Protein AF-A0A350YQ64-F1 (afdb_monomer_lite)

Foldseek 3Di:
DPDDQDPEAEEEFEPVAPCVVQVVVQVVCVVVVHHYDYDYHYPDHPDPVRVVVSCVVVVVVPPD

Secondary structure (DSSP, 8-state):
------S-EEEEEETTS-THHHHHHHHHHHHTT--EEEEEETT--SSHHHHHHHHHHHHTTTT-

pLDDT: mean 91.9, std 13.95, range [42.06, 98.69]

Structure (mmCIF, N/CA/C/O backbone):
data_AF-A0A350YQ64-F1
#
_entry.id   AF-A0A350YQ64-F1
#
loop_
_atom_site.group_PDB
_atom_site.id
_atom_site.type_symbol
_atom_site.label_atom_id
_atom_site.label_alt_id
_atom_site.label_comp_id
_atom_site.label_asym_id
_atom_site.label_entity_id
_atom_site.label_seq_id
_atom_site.pdbx_PDB_ins_code
_atom_site.Cartn_x
_atom_site.Cartn_y
_atom_site.Cartn_z
_atom_site.occupancy
_atom_site.B_iso_or_equiv
_atom_site.auth_seq_id
_atom_site.auth_comp_id
_atom_site.auth_asym_id
_atom_site.auth_atom_id
_atom_site.pdbx_PDB_model_num
ATOM 1 N N . THR A 1 1 ? -15.305 15.050 20.755 1.00 42.06 1 THR A N 1
ATOM 2 C CA . THR A 1 1 ? -15.173 15.444 19.336 1.00 42.06 1 THR A CA 1
ATOM 3 C C . THR A 1 1 ? -14.955 14.189 18.505 1.00 42.06 1 THR A C 1
ATOM 5 O O . THR A 1 1 ? -13.829 13.780 18.272 1.00 42.06 1 THR A O 1
ATOM 8 N N . ASN A 1 2 ? -16.048 13.508 18.143 1.00 46.22 2 ASN A N 1
ATOM 9 C CA . ASN A 1 2 ? -16.027 12.289 17.324 1.00 46.22 2 ASN A CA 1
ATOM 10 C C . ASN A 1 2 ? -15.727 12.665 15.866 1.00 46.22 2 ASN A C 1
ATOM 12 O O . ASN A 1 2 ? -16.639 12.851 15.066 1.00 46.22 2 ASN A O 1
ATOM 16 N N . CYS A 1 3 ? -14.447 12.838 15.543 1.00 47.06 3 CYS A N 1
ATOM 17 C CA . CYS A 1 3 ? -13.987 12.974 14.168 1.00 47.06 3 CYS A CA 1
ATOM 18 C C . CYS A 1 3 ? -13.932 11.565 13.565 1.00 47.06 3 CYS A C 1
ATOM 20 O O . CYS A 1 3 ? -13.089 10.768 13.963 1.00 47.06 3 CYS A O 1
ATOM 22 N N . HIS A 1 4 ? -14.920 11.245 12.726 1.00 53.84 4 HIS A N 1
ATOM 23 C CA . HIS A 1 4 ? -15.018 10.096 11.817 1.00 53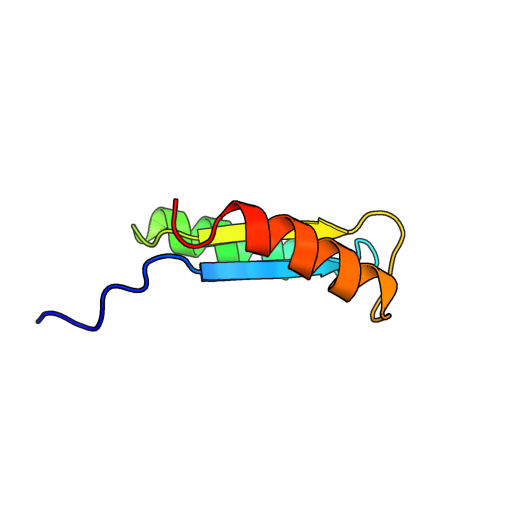.84 4 HIS A CA 1
ATOM 24 C C . HIS A 1 4 ? -13.937 9.018 12.000 1.00 53.84 4 HIS A C 1
ATOM 26 O O . HIS A 1 4 ? -12.854 9.103 11.428 1.00 53.84 4 HIS A O 1
ATOM 32 N N . LYS A 1 5 ? -14.249 7.993 12.802 1.00 58.50 5 LYS A N 1
ATOM 33 C CA . LYS A 1 5 ? -13.388 6.832 13.047 1.00 58.50 5 LYS A CA 1
ATOM 34 C C . LYS A 1 5 ? -13.137 6.114 11.713 1.00 58.50 5 LYS A C 1
ATOM 36 O O . LYS A 1 5 ? -13.975 5.331 11.274 1.00 58.50 5 LYS A O 1
ATOM 41 N N . SER A 1 6 ? -12.029 6.413 11.036 1.00 61.19 6 SER A N 1
ATOM 42 C CA . SER A 1 6 ? -11.586 5.633 9.883 1.00 61.19 6 SER A CA 1
ATOM 43 C C . SER A 1 6 ? -11.312 4.211 10.372 1.00 61.19 6 SER A C 1
ATOM 45 O O . SER A 1 6 ? -10.526 4.001 11.294 1.00 61.19 6 SER A O 1
ATOM 47 N N . GLY A 1 7 ? -12.021 3.229 9.809 1.00 84.19 7 GLY A N 1
ATOM 48 C CA . GLY A 1 7 ? -11.869 1.830 10.221 1.00 84.19 7 GLY A CA 1
ATOM 49 C C . GLY A 1 7 ? -10.462 1.290 9.943 1.00 84.19 7 GLY A C 1
ATOM 50 O O . GLY A 1 7 ? -9.960 0.470 10.708 1.00 84.19 7 GLY A O 1
ATOM 51 N N . LEU A 1 8 ? -9.819 1.789 8.881 1.00 92.25 8 LEU A N 1
ATOM 52 C CA . LEU A 1 8 ? -8.498 1.380 8.415 1.00 92.25 8 LEU A CA 1
ATOM 53 C C . LEU A 1 8 ? -7.907 2.451 7.481 1.00 92.25 8 LEU A C 1
ATOM 55 O O . LEU A 1 8 ? -8.609 2.969 6.614 1.00 92.25 8 LEU A O 1
ATOM 59 N N . ILE A 1 9 ? -6.614 2.742 7.619 1.00 95.19 9 ILE A N 1
ATOM 60 C CA . ILE A 1 9 ? -5.801 3.427 6.606 1.00 95.19 9 ILE A CA 1
ATOM 61 C C . ILE A 1 9 ? -4.879 2.389 5.965 1.00 95.19 9 ILE A C 1
ATOM 63 O O . ILE A 1 9 ? -4.109 1.735 6.660 1.00 95.19 9 ILE A O 1
ATOM 67 N N . PHE A 1 10 ? -4.928 2.247 4.644 1.00 97.06 10 PHE A N 1
ATOM 68 C CA . PHE A 1 10 ? -4.057 1.339 3.901 1.00 97.06 10 PHE A CA 1
ATOM 69 C C . PHE A 1 10 ? -3.165 2.134 2.950 1.00 97.06 10 PHE A C 1
ATOM 71 O O . PHE A 1 10 ? -3.654 2.935 2.154 1.00 97.06 10 PHE A O 1
ATOM 78 N N . LEU A 1 11 ? -1.857 1.916 3.034 1.00 97.88 11 LEU A N 1
ATOM 79 C CA . LEU A 1 11 ? -0.846 2.579 2.216 1.00 97.88 11 LEU A CA 1
ATOM 80 C C . LEU A 1 11 ? -0.071 1.513 1.441 1.00 97.88 11 LEU A C 1
ATOM 82 O O . LEU A 1 11 ? 0.285 0.479 1.999 1.00 97.88 11 LEU A O 1
ATOM 86 N N . SER A 1 12 ? 0.224 1.742 0.163 1.00 98.38 12 SER A N 1
ATOM 87 C CA . SER A 1 12 ? 1.034 0.787 -0.596 1.00 98.38 12 SER A CA 1
ATOM 88 C C . SER A 1 12 ? 1.853 1.423 -1.707 1.00 98.38 12 SER A C 1
ATOM 90 O O . SER A 1 12 ? 1.503 2.496 -2.193 1.00 98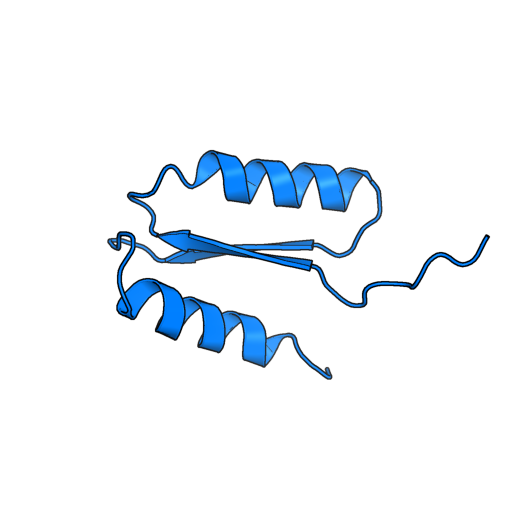.38 12 SER A O 1
ATOM 92 N N . CYS A 1 13 ? 2.939 0.756 -2.092 1.00 98.44 13 CYS A N 1
ATOM 93 C CA . CYS A 1 13 ? 3.801 1.130 -3.216 1.00 98.44 13 CYS A CA 1
ATOM 94 C C . CYS A 1 13 ? 4.627 -0.077 -3.691 1.00 98.44 13 CYS A C 1
ATOM 96 O O . CYS A 1 13 ? 4.627 -1.125 -3.046 1.00 98.44 13 CYS A O 1
ATOM 98 N N . GLY A 1 14 ? 5.327 0.055 -4.812 1.00 98.50 14 GLY A N 1
ATOM 99 C CA . GLY A 1 14 ? 6.343 -0.888 -5.269 1.00 98.50 14 GLY A CA 1
ATOM 100 C C . GLY A 1 14 ? 7.686 -0.683 -4.561 1.00 98.50 14 GLY A C 1
ATOM 101 O O . GLY A 1 14 ? 8.029 0.430 -4.157 1.00 98.50 14 GLY A O 1
ATOM 102 N N . SER A 1 15 ? 8.486 -1.746 -4.431 1.00 98.38 15 SER A N 1
ATOM 103 C CA . SER A 1 15 ? 9.780 -1.687 -3.728 1.00 98.38 15 SER A CA 1
ATOM 104 C C . SER A 1 15 ? 10.804 -0.747 -4.379 1.00 98.38 15 SER A C 1
ATOM 106 O O . SER A 1 15 ? 11.708 -0.256 -3.708 1.00 98.38 15 SER A O 1
ATOM 108 N N . PHE A 1 16 ? 10.634 -0.406 -5.659 1.00 98.00 16 PHE A N 1
ATOM 109 C CA . PHE A 1 16 ? 11.491 0.548 -6.367 1.00 98.00 16 PHE A CA 1
ATOM 110 C C . PHE A 1 16 ? 10.996 2.007 -6.305 1.00 98.00 16 PHE A C 1
ATOM 112 O O . PHE A 1 16 ? 11.587 2.877 -6.945 1.00 98.00 16 PHE A O 1
ATOM 119 N N . GLU A 1 17 ? 9.926 2.295 -5.556 1.00 95.94 17 GLU A N 1
ATOM 120 C CA . GLU A 1 17 ? 9.300 3.626 -5.460 1.00 95.94 17 GLU A CA 1
ATOM 121 C C . GLU A 1 17 ? 9.688 4.410 -4.191 1.00 95.94 17 GLU A C 1
ATOM 123 O O . GLU A 1 17 ? 9.016 5.379 -3.847 1.00 95.94 17 GLU A O 1
ATOM 128 N N . ARG A 1 18 ? 10.783 4.032 -3.511 1.00 96.38 18 ARG A N 1
ATOM 129 C CA . ARG A 1 18 ? 11.177 4.545 -2.177 1.00 96.38 18 ARG A CA 1
ATOM 130 C C . ARG A 1 18 ? 10.138 4.197 -1.097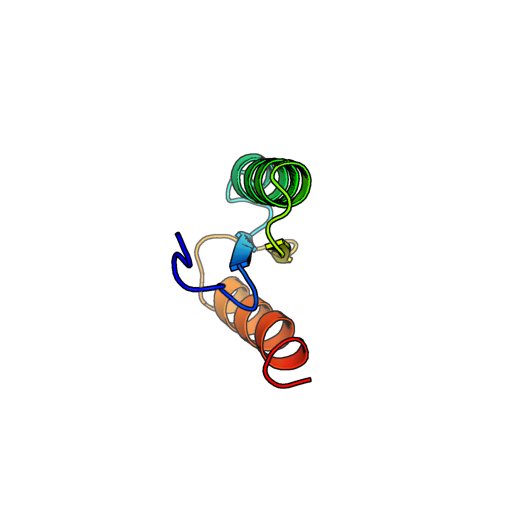 1.00 96.38 18 ARG A C 1
ATOM 132 O O . ARG A 1 18 ? 9.445 5.079 -0.575 1.00 96.38 18 ARG A O 1
ATOM 139 N N . PRO A 1 19 ? 9.992 2.900 -0.770 1.00 97.31 19 PRO A N 1
ATOM 140 C CA . PRO A 1 19 ? 8.934 2.409 0.109 1.00 97.31 19 PRO A CA 1
ATOM 141 C C . PRO A 1 19 ? 9.035 2.910 1.555 1.00 97.31 19 PRO A C 1
ATOM 143 O O . PRO A 1 19 ? 8.064 2.810 2.307 1.00 97.31 19 PRO A O 1
ATOM 146 N N . GLU A 1 20 ? 10.168 3.493 1.955 1.00 98.00 20 GLU A N 1
ATOM 147 C CA . GLU A 1 20 ? 10.400 3.990 3.311 1.00 98.00 20 GLU A CA 1
ATOM 148 C C . GLU A 1 20 ? 9.360 5.043 3.709 1.00 98.00 20 GLU A C 1
ATOM 150 O O . GLU A 1 20 ? 8.892 5.049 4.844 1.00 98.00 20 GLU A O 1
ATOM 155 N N . GLY A 1 21 ? 8.935 5.897 2.770 1.00 96.69 21 GLY A N 1
ATOM 156 C CA . GLY A 1 21 ? 7.909 6.910 3.035 1.00 96.69 21 GLY A CA 1
ATOM 157 C C . GLY A 1 21 ? 6.558 6.296 3.411 1.00 96.69 21 GLY A C 1
ATOM 158 O O . GLY A 1 21 ? 5.900 6.760 4.343 1.00 96.69 21 GLY A O 1
ATOM 159 N N . VAL A 1 22 ? 6.169 5.211 2.738 1.00 97.06 22 VAL A N 1
ATOM 160 C CA . VAL A 1 22 ? 4.928 4.471 3.011 1.00 97.06 22 VAL A CA 1
ATOM 161 C C . VAL A 1 22 ? 5.017 3.721 4.340 1.00 97.06 22 VAL A C 1
ATOM 163 O O . VAL A 1 22 ? 4.085 3.781 5.145 1.00 97.06 22 VAL A O 1
ATOM 166 N N . VAL A 1 23 ? 6.144 3.053 4.597 1.00 97.81 23 VAL A N 1
ATOM 167 C CA . VAL A 1 23 ? 6.372 2.291 5.833 1.00 97.81 23 VAL A CA 1
ATOM 168 C C . VAL A 1 23 ? 6.399 3.210 7.055 1.00 97.81 23 VAL A C 1
ATOM 170 O O . VAL A 1 23 ? 5.677 2.957 8.021 1.00 97.81 23 VAL A O 1
ATOM 173 N N . ASN A 1 24 ? 7.159 4.304 6.996 1.00 98.25 24 ASN A N 1
ATOM 174 C CA . ASN A 1 24 ? 7.281 5.254 8.102 1.00 98.25 24 ASN A CA 1
ATOM 175 C C . ASN A 1 24 ? 5.948 5.954 8.389 1.00 98.25 24 ASN A C 1
ATOM 177 O O . ASN A 1 24 ? 5.571 6.100 9.548 1.00 98.25 24 ASN A O 1
ATOM 181 N N . SER A 1 25 ? 5.189 6.317 7.349 1.00 97.56 25 SER A N 1
ATOM 182 C CA . SER A 1 25 ? 3.867 6.935 7.522 1.00 97.56 25 SER A CA 1
ATOM 183 C C . SER A 1 25 ? 2.891 5.998 8.238 1.00 97.56 25 SER A C 1
ATOM 185 O O . SER A 1 25 ? 2.195 6.422 9.159 1.00 97.56 25 SER A O 1
ATOM 187 N N . ALA A 1 26 ? 2.859 4.713 7.867 1.00 97.25 26 ALA A N 1
ATOM 188 C CA . ALA A 1 26 ? 2.027 3.729 8.557 1.00 97.25 26 ALA A CA 1
ATOM 189 C C . ALA A 1 26 ? 2.458 3.529 10.020 1.00 97.25 26 ALA A C 1
ATOM 191 O O . ALA A 1 26 ? 1.597 3.395 10.889 1.00 97.25 26 ALA A O 1
ATOM 192 N N . ALA A 1 27 ? 3.765 3.541 10.305 1.00 97.62 27 ALA A N 1
ATOM 193 C CA . ALA A 1 27 ? 4.286 3.457 11.668 1.00 97.62 27 ALA A CA 1
ATOM 194 C C . ALA A 1 27 ? 3.851 4.660 12.523 1.00 97.62 27 ALA A C 1
ATOM 196 O O . ALA A 1 27 ? 3.254 4.463 13.580 1.00 97.62 27 ALA A O 1
ATOM 197 N N . SER A 1 28 ? 4.033 5.892 12.035 1.00 98.00 28 SER A N 1
ATOM 198 C CA . SER A 1 28 ? 3.617 7.102 12.759 1.00 98.00 28 SER A CA 1
ATOM 199 C C . SER A 1 28 ? 2.103 7.172 12.985 1.00 98.00 28 SER A C 1
ATOM 201 O O . SER A 1 28 ? 1.650 7.614 14.038 1.00 98.00 28 SER A O 1
ATOM 203 N N . LEU A 1 29 ? 1.293 6.701 12.028 1.00 95.88 29 LEU A N 1
ATOM 204 C CA . LEU A 1 29 ? -0.159 6.606 12.210 1.00 95.88 29 LEU A CA 1
ATOM 205 C C . LEU A 1 29 ? -0.529 5.599 13.309 1.00 95.88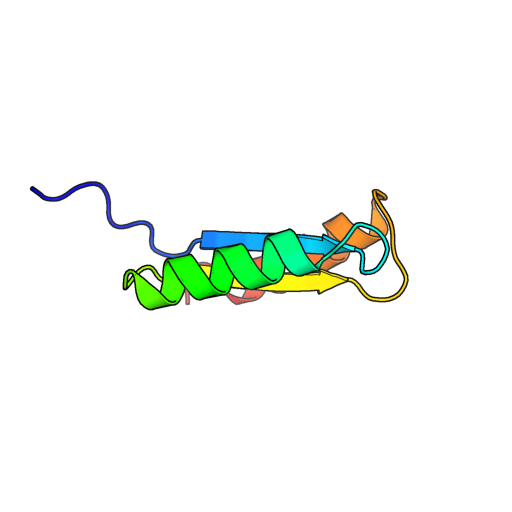 29 LEU A C 1
ATOM 207 O O . LEU A 1 29 ? -1.380 5.902 14.146 1.00 95.88 29 LEU A O 1
ATOM 211 N N . LYS A 1 30 ? 0.136 4.436 13.353 1.00 94.94 30 LYS A N 1
ATOM 212 C CA . LYS A 1 30 ? -0.050 3.456 14.436 1.00 94.94 30 LYS A CA 1
ATOM 213 C C . LYS A 1 30 ? 0.335 4.031 15.799 1.00 94.94 30 LYS A C 1
ATOM 215 O O . LYS A 1 30 ? -0.410 3.841 16.756 1.00 94.94 30 LYS A O 1
ATOM 220 N N . GLU A 1 31 ? 1.452 4.753 15.890 1.00 96.25 31 GLU A N 1
ATOM 221 C CA . GLU A 1 31 ? 1.890 5.433 17.122 1.00 96.25 31 GLU A CA 1
ATOM 222 C C . GLU A 1 31 ? 0.871 6.475 17.605 1.00 96.25 31 GLU A C 1
ATOM 224 O O . GLU A 1 31 ? 0.645 6.614 18.806 1.00 96.25 31 GLU A O 1
ATOM 229 N N . ALA A 1 32 ? 0.188 7.150 16.678 1.00 95.38 32 ALA A N 1
ATOM 230 C CA . ALA A 1 32 ? -0.905 8.075 16.976 1.00 95.38 32 ALA A CA 1
ATOM 231 C C . ALA A 1 32 ? -2.235 7.381 17.354 1.00 95.38 32 ALA A C 1
ATOM 233 O O . ALA A 1 32 ? -3.255 8.052 17.519 1.00 95.38 32 ALA A O 1
ATOM 234 N N . GLY A 1 33 ? -2.256 6.048 17.476 1.00 93.69 33 GLY A N 1
ATOM 235 C CA . GLY A 1 33 ? -3.451 5.270 17.811 1.00 93.69 33 GLY A CA 1
ATOM 236 C C . GLY A 1 33 ? -4.425 5.074 16.644 1.00 93.69 33 GLY A C 1
ATOM 237 O O . GLY A 1 33 ? -5.582 4.715 16.868 1.00 93.69 33 GLY A O 1
ATOM 238 N N . ILE A 1 34 ? -3.985 5.308 15.403 1.00 93.88 34 ILE A N 1
ATOM 239 C CA . ILE A 1 34 ? -4.787 5.119 14.189 1.00 93.88 34 ILE A CA 1
ATOM 240 C C . ILE A 1 34 ? -4.501 3.731 13.606 1.00 93.88 34 ILE A C 1
ATOM 242 O O . ILE A 1 34 ? -3.349 3.330 13.449 1.00 93.88 34 ILE A O 1
ATOM 246 N N . ASN A 1 35 ? -5.553 2.992 13.241 1.00 93.44 35 ASN A N 1
ATOM 247 C CA . ASN A 1 35 ? -5.404 1.705 12.566 1.00 93.44 35 ASN A CA 1
ATOM 248 C C . ASN A 1 35 ? -4.874 1.911 11.137 1.00 93.44 35 ASN A C 1
ATOM 250 O O . ASN A 1 35 ? -5.638 2.259 10.236 1.00 93.44 35 ASN A O 1
ATOM 254 N N . ALA A 1 36 ? -3.572 1.712 10.938 1.00 96.00 36 ALA A N 1
ATOM 255 C CA . ALA A 1 36 ? -2.910 1.863 9.648 1.00 96.00 36 ALA A CA 1
ATOM 256 C C . ALA A 1 36 ? -2.131 0.601 9.260 1.00 96.00 36 ALA A C 1
ATOM 258 O O . ALA A 1 36 ? -1.520 -0.041 10.108 1.00 96.00 36 ALA A O 1
ATOM 259 N N . VAL A 1 37 ? -2.106 0.257 7.976 1.00 96.44 37 VAL A N 1
ATOM 260 C CA . VAL A 1 37 ? -1.348 -0.870 7.413 1.00 96.44 37 VAL A CA 1
ATOM 261 C C . VAL A 1 37 ? -0.596 -0.385 6.177 1.00 96.44 37 VAL A C 1
ATOM 263 O O . VAL A 1 37 ? -1.133 0.387 5.384 1.00 96.44 37 VAL A O 1
ATOM 266 N N . SER A 1 38 ? 0.649 -0.830 6.015 1.00 97.94 38 SER A N 1
ATOM 267 C CA . SER A 1 38 ? 1.443 -0.617 4.805 1.00 97.94 38 SER A CA 1
ATOM 268 C C . SER A 1 38 ? 1.710 -1.935 4.081 1.00 97.94 38 SER A C 1
ATOM 270 O O . SER A 1 38 ? 1.905 -2.969 4.718 1.00 97.94 38 SER A O 1
ATOM 272 N N . TYR A 1 39 ? 1.759 -1.883 2.751 1.00 98.50 39 TYR A N 1
ATOM 273 C CA . TYR A 1 39 ? 2.159 -2.992 1.887 1.00 98.50 39 TYR A CA 1
ATOM 274 C C . TYR A 1 39 ? 3.185 -2.531 0.844 1.00 98.50 39 TYR A C 1
ATOM 276 O O . TYR A 1 39 ? 3.029 -1.474 0.233 1.00 98.50 39 TYR A O 1
ATOM 284 N N . VAL A 1 40 ? 4.223 -3.336 0.612 1.00 98.56 40 VAL A N 1
ATOM 285 C CA . VAL A 1 40 ? 5.231 -3.084 -0.425 1.00 98.56 40 VAL A CA 1
ATOM 286 C C . VAL A 1 40 ? 5.193 -4.223 -1.439 1.00 98.56 40 VAL A C 1
ATOM 288 O O . VAL A 1 40 ? 5.433 -5.379 -1.097 1.00 98.56 40 VAL A O 1
ATOM 291 N N . SER A 1 41 ? 4.892 -3.899 -2.695 1.00 98.62 41 SER A N 1
ATOM 292 C CA . SER A 1 41 ? 4.918 -4.854 -3.800 1.00 98.62 41 SER A CA 1
ATOM 293 C C . SER A 1 41 ? 6.357 -5.060 -4.268 1.00 98.62 41 SER A C 1
ATOM 295 O O . SER A 1 41 ? 6.975 -4.181 -4.875 1.00 98.62 41 SER A O 1
ATOM 297 N N . GLU A 1 42 ? 6.896 -6.244 -3.997 1.00 98.38 42 GLU A N 1
ATOM 298 C CA . GLU A 1 42 ? 8.287 -6.558 -4.310 1.00 98.38 42 GLU A CA 1
ATOM 299 C C . GLU A 1 42 ? 8.552 -6.618 -5.824 1.00 98.38 42 GLU A C 1
ATOM 301 O O . GLU A 1 42 ? 7.728 -7.122 -6.601 1.00 98.38 42 GLU A O 1
ATOM 306 N N . ASN A 1 43 ? 9.727 -6.129 -6.229 1.00 98.31 43 ASN A N 1
ATOM 307 C CA . ASN A 1 43 ? 10.209 -6.040 -7.609 1.00 98.31 43 ASN A CA 1
ATOM 308 C C . ASN A 1 43 ? 9.265 -5.304 -8.576 1.00 98.31 43 ASN A C 1
ATOM 310 O O . ASN A 1 43 ? 9.096 -5.728 -9.719 1.00 98.31 43 ASN A O 1
ATOM 314 N N . THR A 1 44 ? 8.639 -4.213 -8.133 1.00 98.50 44 THR A N 1
ATOM 315 C CA . THR A 1 44 ? 7.724 -3.421 -8.976 1.00 98.50 44 THR A CA 1
ATOM 316 C C . THR A 1 44 ? 7.930 -1.916 -8.815 1.00 98.50 44 THR A C 1
ATOM 318 O O . THR A 1 44 ? 8.510 -1.458 -7.826 1.00 98.50 44 THR A O 1
ATOM 321 N N . ARG A 1 45 ? 7.489 -1.149 -9.819 1.00 97.94 45 ARG A N 1
ATOM 322 C CA . ARG A 1 45 ? 7.506 0.328 -9.859 1.00 97.94 45 ARG A CA 1
ATOM 323 C C . ARG A 1 45 ? 6.077 0.892 -9.868 1.00 97.94 45 ARG A C 1
ATOM 325 O O . ARG A 1 45 ? 5.129 0.224 -9.461 1.00 97.94 45 ARG A O 1
ATOM 332 N N . HIS A 1 46 ? 5.929 2.110 -10.390 1.00 97.62 46 HIS A N 1
ATOM 333 C CA . HIS A 1 46 ? 4.659 2.776 -10.662 1.00 97.62 46 HIS A CA 1
ATOM 334 C C . HIS A 1 46 ? 3.917 2.135 -11.847 1.00 97.62 46 HIS A C 1
ATOM 336 O O . HIS A 1 46 ? 3.796 2.709 -12.930 1.00 97.62 46 HIS A O 1
ATOM 342 N N . GLU A 1 47 ? 3.482 0.893 -11.662 1.00 98.00 47 GLU A N 1
ATOM 343 C CA . GLU A 1 47 ? 2.886 0.066 -12.705 1.00 98.00 47 GLU A CA 1
ATOM 344 C C . GLU A 1 47 ? 1.686 -0.733 -12.190 1.00 98.00 47 GLU A C 1
ATOM 346 O O . GLU A 1 47 ? 1.524 -0.976 -10.992 1.00 98.00 47 GLU A O 1
ATOM 351 N N . PHE A 1 48 ? 0.853 -1.209 -13.118 1.00 98.56 48 PHE A N 1
ATOM 352 C CA . PHE A 1 48 ? -0.392 -1.907 -12.787 1.00 98.56 48 PHE A CA 1
ATOM 353 C C . PHE A 1 48 ? -0.205 -3.146 -11.911 1.00 98.56 48 PHE A C 1
ATOM 355 O O . PHE A 1 48 ? -1.119 -3.503 -11.169 1.00 98.56 48 PHE A O 1
ATOM 362 N N . GLN A 1 49 ? 0.947 -3.814 -11.980 1.00 98.50 49 GLN A N 1
ATOM 363 C CA . GLN A 1 49 ? 1.203 -4.990 -11.154 1.00 98.50 49 GLN A CA 1
ATOM 364 C C . GLN A 1 49 ? 1.244 -4.646 -9.657 1.00 98.50 49 GLN A C 1
ATOM 366 O O . GLN A 1 49 ? 0.695 -5.410 -8.860 1.00 98.50 49 GLN A O 1
ATOM 371 N N . THR A 1 50 ? 1.806 -3.489 -9.291 1.00 98.69 50 THR A N 1
ATOM 372 C CA . THR A 1 50 ? 1.770 -2.950 -7.923 1.00 98.69 50 THR A CA 1
ATOM 373 C C . THR A 1 50 ? 0.329 -2.787 -7.472 1.00 98.69 50 THR A C 1
ATOM 375 O O . THR A 1 50 ? -0.076 -3.372 -6.475 1.00 98.69 50 THR A O 1
ATOM 378 N N . TRP A 1 51 ? -0.487 -2.080 -8.258 1.00 98.56 51 TRP A N 1
ATOM 379 C CA . TRP A 1 51 ? -1.867 -1.768 -7.879 1.00 98.56 51 TRP A CA 1
ATOM 380 C C . TRP A 1 51 ? -2.761 -3.009 -7.797 1.00 98.56 51 TRP A C 1
ATOM 382 O O . TRP A 1 51 ? -3.605 -3.095 -6.909 1.00 98.56 51 TRP A O 1
ATOM 392 N N . ARG A 1 52 ? -2.553 -4.001 -8.674 1.00 98.69 52 ARG A N 1
ATOM 393 C CA . ARG A 1 52 ? -3.259 -5.293 -8.610 1.00 98.69 52 ARG A CA 1
ATOM 394 C C . ARG A 1 52 ? -2.974 -6.026 -7.301 1.00 98.69 52 ARG A C 1
ATOM 396 O O . ARG A 1 52 ? -3.907 -6.499 -6.659 1.00 98.69 52 ARG A O 1
ATOM 403 N N . ARG A 1 53 ? -1.701 -6.103 -6.900 1.00 98.69 53 ARG A N 1
ATOM 404 C CA . ARG A 1 53 ? -1.294 -6.733 -5.635 1.00 98.69 53 ARG A CA 1
ATOM 405 C C . ARG A 1 53 ? -1.797 -5.938 -4.431 1.00 98.69 53 ARG A C 1
ATOM 407 O O . ARG A 1 53 ? -2.377 -6.522 -3.527 1.00 98.69 53 ARG A O 1
ATOM 414 N N . SER A 1 54 ? -1.678 -4.612 -4.463 1.00 98.44 54 SER A N 1
ATOM 415 C CA . SER A 1 54 ? -2.202 -3.732 -3.415 1.00 98.44 54 SER A CA 1
ATOM 416 C C . SER A 1 54 ? -3.701 -3.911 -3.189 1.00 98.44 54 SER A C 1
ATOM 418 O O . SER A 1 54 ? -4.141 -3.962 -2.045 1.00 98.44 54 SER A O 1
ATOM 420 N N . LEU A 1 55 ? -4.489 -4.030 -4.263 1.00 98.31 55 LEU A N 1
ATOM 421 C CA . LEU A 1 55 ? -5.927 -4.271 -4.157 1.00 98.31 55 LEU A CA 1
ATOM 422 C C . LEU A 1 55 ? -6.230 -5.639 -3.530 1.00 98.31 55 LEU A C 1
ATOM 424 O O . LEU A 1 55 ? -7.146 -5.735 -2.719 1.00 98.31 55 LEU A O 1
ATOM 428 N N . PHE A 1 56 ? -5.464 -6.676 -3.881 1.00 98.19 56 PHE A N 1
ATOM 429 C CA . PHE A 1 56 ? -5.608 -8.012 -3.298 1.00 98.19 56 PHE A CA 1
ATOM 430 C C . PHE A 1 56 ? -5.335 -8.021 -1.785 1.00 98.19 56 PHE A C 1
ATOM 432 O O . PHE A 1 56 ? -6.102 -8.613 -1.027 1.00 98.19 56 PHE A O 1
ATOM 439 N N . GLU A 1 57 ? -4.284 -7.336 -1.336 1.00 98.06 57 GLU A N 1
ATOM 440 C CA . GLU A 1 57 ? -3.956 -7.213 0.092 1.00 98.06 57 GLU A CA 1
ATOM 441 C C . GLU A 1 57 ? -4.988 -6.368 0.848 1.00 98.06 57 GLU A C 1
ATOM 443 O O . GLU A 1 57 ? -5.454 -6.758 1.915 1.00 98.06 57 GLU A O 1
ATOM 448 N N . LEU A 1 58 ? -5.416 -5.238 0.273 1.00 97.12 58 LEU A N 1
ATOM 449 C CA . LEU A 1 58 ? -6.455 -4.395 0.865 1.00 97.12 58 LEU A CA 1
ATOM 450 C C . LEU A 1 58 ? -7.779 -5.153 1.021 1.00 97.12 58 LEU A C 1
ATOM 452 O O . LEU A 1 58 ? -8.413 -5.062 2.069 1.00 97.12 58 LEU A O 1
ATOM 456 N N . ALA A 1 59 ? -8.205 -5.893 -0.006 1.00 96.19 59 ALA A N 1
ATOM 457 C CA . ALA A 1 59 ? -9.501 -6.568 -0.018 1.00 96.19 59 ALA A CA 1
ATOM 458 C C . ALA A 1 59 ? -9.665 -7.571 1.134 1.00 96.19 59 ALA A C 1
ATOM 460 O O . ALA A 1 59 ? -10.767 -7.713 1.653 1.00 96.19 59 ALA A O 1
ATOM 461 N N . GLN A 1 60 ? -8.578 -8.215 1.570 1.00 95.56 60 GLN A N 1
ATOM 462 C CA . GLN A 1 60 ? -8.590 -9.147 2.702 1.00 95.56 60 GLN A CA 1
ATOM 463 C C . GLN A 1 60 ? -8.862 -8.465 4.049 1.00 95.56 60 GLN A C 1
ATOM 465 O O . GLN A 1 60 ? -9.242 -9.137 4.998 1.00 95.56 60 GLN A O 1
ATOM 470 N N . LEU A 1 61 ? -8.656 -7.150 4.148 1.00 93.38 61 LEU A N 1
ATOM 471 C CA . LEU A 1 61 ? -8.785 -6.381 5.388 1.00 93.38 61 LEU A CA 1
ATOM 472 C C . LEU A 1 61 ? -10.129 -5.651 5.499 1.00 93.38 61 LEU A C 1
ATOM 474 O O . LEU A 1 61 ? -10.451 -5.099 6.552 1.00 93.38 61 LEU A O 1
ATOM 478 N N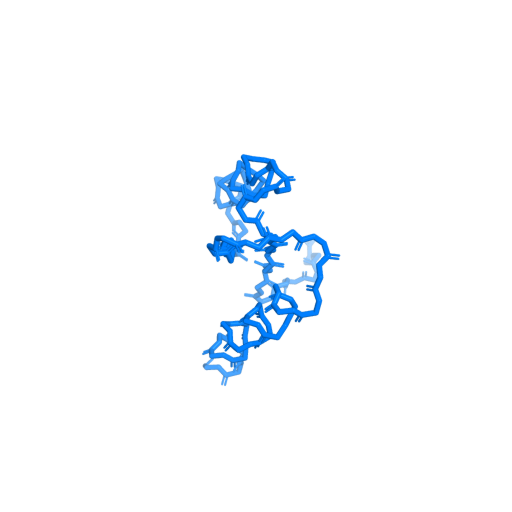 . LEU A 1 62 ? -10.893 -5.586 4.408 1.00 90.38 62 LEU A N 1
ATOM 479 C CA . LEU A 1 62 ? -12.168 -4.885 4.374 1.00 90.38 62 LEU A CA 1
ATOM 480 C C . LEU A 1 62 ? -13.294 -5.789 4.885 1.00 90.38 62 LEU A C 1
ATOM 482 O O . LEU A 1 62 ? -13.444 -6.920 4.436 1.00 90.38 62 LEU A O 1
ATOM 486 N N . PHE A 1 63 ? -14.136 -5.231 5.759 1.00 84.00 63 PHE A N 1
ATOM 487 C CA . PHE A 1 63 ? -15.390 -5.840 6.230 1.00 84.00 63 PHE A CA 1
ATOM 488 C C . PHE A 1 63 ? -15.242 -7.175 6.984 1.00 84.00 63 PHE A C 1
ATOM 490 O O . PHE A 1 63 ? -16.197 -7.952 7.024 1.00 84.00 63 PHE A O 1
ATOM 497 N N . LEU A 1 64 ? -14.067 -7.415 7.580 1.00 67.31 64 LEU A N 1
ATOM 498 C CA . LEU A 1 64 ? -13.862 -8.455 8.593 1.00 67.31 64 LEU A CA 1
ATOM 499 C C . LEU A 1 64 ? -14.530 -8.099 9.929 1.00 67.31 64 LEU 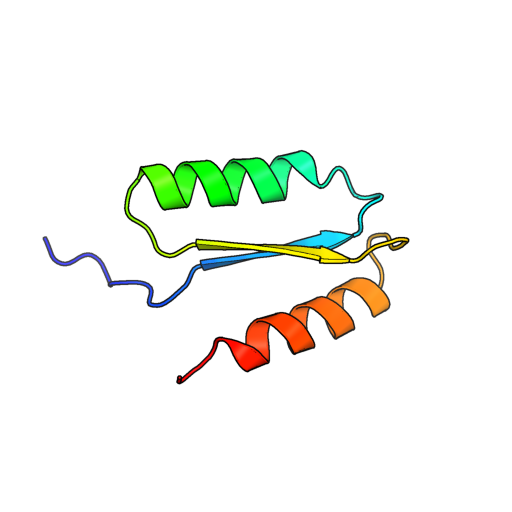A C 1
ATOM 501 O O . LEU A 1 64 ? -14.584 -6.890 10.264 1.00 67.31 64 LEU A O 1
#

Radius of gyration: 12.76 Å; chains: 1; bounding box: 28×25×32 Å

Sequence (64 aa):
TNCHKSGLIFLSCGSFERPEGVVNSAASLKEAGINAVSYVSENTRHEFQTWRRSLFELAQLLFL